Protein AF-A0A8E0IU62-F1 (afdb_monomer_lite)

Sequence (48 aa):
PNASTAAFINYIQSKNVQKTLVPKLGYIPVTQMTVAHTHDGKIEEINK

Organism: NCBI:txid1256207

Secondary structure (DSSP, 8-state):
--HHHHHHHHHHHSHHHHHHHHHHTTPPPGGG-SEEE-TTS-EEES--

Structure (mmCIF, N/CA/C/O backbone):
data_AF-A0A8E0IU62-F1
#
_entry.id   AF-A0A8E0IU62-F1
#
loop_
_atom_site.group_PDB
_atom_site.id
_atom_site.type_symbol
_atom_site.label_atom_id
_atom_site.label_alt_id
_atom_site.label_comp_id
_atom_site.label_asym_id
_atom_site.label_entity_id
_atom_site.label_seq_id
_atom_site.pdbx_PDB_ins_code
_atom_site.Cartn_x
_atom_site.Cartn_y
_atom_site.Cartn_z
_atom_site.occupancy
_atom_site.B_iso_or_equiv
_atom_site.auth_seq_id
_atom_site.auth_comp_id
_atom_site.auth_asym_id
_atom_site.auth_atom_id
_atom_site.pdbx_PDB_model_num
ATOM 1 N N . PRO A 1 1 ? 12.852 8.494 -5.826 1.00 63.75 1 PRO A N 1
ATOM 2 C CA . PRO A 1 1 ? 13.078 7.113 -6.319 1.00 63.75 1 PRO A CA 1
ATOM 3 C C . PRO A 1 1 ? 13.336 7.100 -7.832 1.00 63.75 1 PRO A C 1
ATOM 5 O O . PRO A 1 1 ? 12.818 7.963 -8.534 1.00 63.75 1 PRO A O 1
ATOM 8 N N . ASN A 1 2 ? 14.147 6.158 -8.326 1.00 93.31 2 ASN A N 1
ATOM 9 C CA . ASN A 1 2 ? 14.315 5.958 -9.770 1.00 93.31 2 ASN A CA 1
ATOM 10 C C . ASN A 1 2 ? 13.108 5.190 -10.357 1.00 93.31 2 ASN A C 1
ATOM 12 O O . ASN A 1 2 ? 12.281 4.659 -9.608 1.00 93.31 2 ASN A O 1
ATOM 16 N N . ALA A 1 3 ? 13.000 5.143 -11.688 1.00 93.88 3 ALA A N 1
ATOM 17 C CA . ALA A 1 3 ? 11.855 4.544 -12.381 1.00 93.88 3 ALA A CA 1
ATOM 18 C C . ALA A 1 3 ? 11.624 3.069 -11.999 1.00 93.88 3 ALA A C 1
ATOM 20 O O . ALA A 1 3 ? 10.490 2.669 -11.741 1.00 93.88 3 ALA A O 1
ATOM 21 N N . SER A 1 4 ? 12.694 2.280 -11.879 1.00 95.25 4 SER A N 1
ATOM 22 C CA . SER A 1 4 ? 12.614 0.866 -11.496 1.00 95.25 4 SER A CA 1
ATOM 23 C C . SER A 1 4 ? 12.114 0.682 -10.063 1.00 95.25 4 SER A C 1
ATOM 25 O O . SER A 1 4 ? 11.272 -0.177 -9.806 1.00 95.25 4 SER A O 1
ATOM 27 N N . THR A 1 5 ? 12.570 1.519 -9.127 1.00 96.56 5 THR A N 1
ATOM 28 C CA . THR A 1 5 ? 12.080 1.507 -7.744 1.00 96.56 5 THR A CA 1
ATOM 29 C C . THR A 1 5 ? 10.592 1.848 -7.687 1.00 96.56 5 THR A C 1
ATOM 31 O O . THR A 1 5 ? 9.842 1.171 -6.988 1.00 96.56 5 THR A O 1
ATOM 34 N N . ALA A 1 6 ? 10.140 2.853 -8.442 1.00 95.50 6 ALA A N 1
ATOM 35 C CA . ALA A 1 6 ? 8.723 3.212 -8.497 1.00 95.50 6 ALA A CA 1
ATOM 36 C C . ALA A 1 6 ? 7.867 2.078 -9.091 1.00 95.50 6 ALA A C 1
ATOM 38 O O . ALA A 1 6 ? 6.829 1.732 -8.530 1.00 95.50 6 ALA A O 1
ATOM 39 N N . ALA A 1 7 ? 8.327 1.449 -10.177 1.00 95.50 7 ALA A N 1
ATOM 40 C CA . ALA A 1 7 ? 7.638 0.324 -10.807 1.00 95.50 7 ALA A CA 1
ATOM 41 C C . ALA A 1 7 ? 7.487 -0.870 -9.853 1.00 95.50 7 ALA A C 1
ATOM 43 O O . ALA A 1 7 ? 6.414 -1.468 -9.770 1.00 95.50 7 ALA A O 1
ATOM 44 N N . PHE A 1 8 ? 8.536 -1.183 -9.091 1.00 95.69 8 PHE A N 1
ATOM 45 C CA . PHE A 1 8 ? 8.491 -2.257 -8.105 1.00 95.69 8 PHE A CA 1
ATOM 46 C C . PHE A 1 8 ? 7.518 -1.958 -6.957 1.00 95.69 8 PHE A C 1
ATOM 48 O O . PHE A 1 8 ? 6.700 -2.809 -6.611 1.00 95.69 8 PHE A O 1
ATOM 55 N N . ILE A 1 9 ? 7.549 -0.741 -6.405 1.00 94.50 9 ILE A N 1
ATOM 56 C CA . ILE A 1 9 ? 6.609 -0.324 -5.352 1.00 94.50 9 ILE A CA 1
ATOM 57 C C . ILE A 1 9 ? 5.164 -0.444 -5.853 1.00 94.50 9 ILE A C 1
ATOM 59 O O . ILE A 1 9 ? 4.327 -1.047 -5.180 1.00 94.50 9 ILE A O 1
ATOM 63 N N . ASN A 1 10 ? 4.888 0.039 -7.066 1.00 94.25 10 ASN A N 1
ATOM 64 C CA . ASN A 1 10 ? 3.563 -0.056 -7.680 1.00 94.25 10 ASN A CA 1
ATOM 65 C C . ASN A 1 10 ? 3.125 -1.511 -7.901 1.00 94.25 10 ASN A C 1
ATOM 67 O O . ASN A 1 10 ? 1.958 -1.844 -7.698 1.00 94.25 10 ASN A O 1
ATOM 71 N N . TYR A 1 11 ? 4.049 -2.397 -8.279 1.00 94.75 11 TYR A N 1
ATOM 72 C CA . TYR A 1 11 ? 3.763 -3.823 -8.416 1.00 94.75 11 TYR A CA 1
ATOM 73 C C . TYR A 1 11 ? 3.343 -4.452 -7.081 1.00 94.75 11 TYR A C 1
ATOM 75 O O . TYR A 1 11 ? 2.312 -5.126 -7.025 1.00 94.75 11 TYR A O 1
ATOM 83 N N . ILE A 1 12 ? 4.074 -4.187 -5.994 1.00 93.50 12 ILE A N 1
ATOM 84 C CA . ILE A 1 12 ? 3.740 -4.705 -4.656 1.00 93.50 12 ILE A CA 1
ATOM 85 C C . ILE A 1 12 ? 2.399 -4.152 -4.148 1.00 93.50 12 ILE A C 1
ATOM 87 O O . ILE A 1 12 ? 1.627 -4.868 -3.506 1.00 93.50 12 ILE A O 1
ATOM 91 N N . GLN A 1 13 ? 2.083 -2.897 -4.467 1.00 91.62 13 GLN A N 1
ATOM 92 C CA . GLN A 1 13 ? 0.805 -2.263 -4.119 1.00 91.62 13 GLN A CA 1
ATOM 93 C C . GLN A 1 13 ? -0.357 -2.671 -5.039 1.00 91.62 13 GLN A C 1
ATOM 95 O O . GLN A 1 13 ? -1.513 -2.358 -4.753 1.00 91.62 13 GLN A O 1
ATOM 100 N N . SER A 1 14 ? -0.089 -3.381 -6.136 1.00 93.88 14 SER A N 1
ATOM 101 C CA . SER A 1 14 ? -1.126 -3.778 -7.085 1.00 93.88 14 SER A CA 1
ATOM 102 C C . SER A 1 14 ? -2.184 -4.680 -6.436 1.00 93.88 14 SER A C 1
ATOM 104 O O . SER A 1 14 ? -1.891 -5.529 -5.590 1.00 93.88 14 SER A O 1
ATOM 106 N N . LYS A 1 15 ? -3.437 -4.554 -6.898 1.00 90.25 15 LYS A N 1
ATOM 107 C CA . LYS A 1 15 ? -4.569 -5.364 -6.409 1.00 90.25 15 LYS A CA 1
ATOM 108 C C . LYS A 1 15 ? -4.289 -6.867 -6.474 1.00 90.25 15 LYS A C 1
ATOM 110 O O . LYS A 1 15 ? -4.765 -7.606 -5.619 1.00 90.25 15 LYS A O 1
ATOM 115 N N . ASN A 1 16 ? -3.542 -7.318 -7.482 1.00 93.12 16 ASN A N 1
ATOM 116 C CA . ASN A 1 16 ? -3.213 -8.728 -7.646 1.00 93.12 16 ASN A CA 1
ATOM 117 C C . ASN A 1 16 ? -2.309 -9.227 -6.510 1.00 93.12 16 ASN A C 1
ATOM 119 O O . ASN A 1 16 ? -2.641 -10.207 -5.846 1.00 93.12 16 ASN A O 1
ATOM 123 N N . VAL A 1 17 ? -1.206 -8.525 -6.233 1.00 93.56 17 VAL A N 1
ATOM 124 C CA . VAL A 1 17 ? -0.255 -8.903 -5.174 1.00 93.56 17 VAL A CA 1
ATOM 125 C C . VAL A 1 17 ? -0.897 -8.785 -3.792 1.00 93.56 17 VAL A C 1
ATOM 127 O O . VAL A 1 17 ? -0.799 -9.720 -2.995 1.00 93.56 17 VAL A O 1
ATOM 130 N N . GLN A 1 18 ? -1.633 -7.698 -3.542 1.00 92.81 18 GLN A N 1
ATOM 131 C CA . GLN A 1 18 ? -2.338 -7.463 -2.278 1.00 92.81 18 GLN A CA 1
ATOM 132 C C . GLN A 1 18 ? -3.405 -8.528 -1.978 1.00 92.81 18 GLN A C 1
ATOM 134 O O . GLN A 1 18 ? -3.620 -8.858 -0.822 1.00 92.81 18 GLN A O 1
ATOM 139 N N . LYS A 1 19 ? -4.056 -9.116 -2.991 1.00 91.25 19 LYS A N 1
ATOM 140 C CA . LYS A 1 19 ? -5.075 -10.165 -2.787 1.00 91.25 19 LYS A CA 1
ATOM 141 C C . LYS A 1 19 ? -4.523 -11.587 -2.755 1.00 91.25 19 LYS A C 1
ATOM 143 O O . LYS A 1 19 ? -5.210 -12.480 -2.272 1.00 91.25 19 LYS A O 1
ATOM 148 N 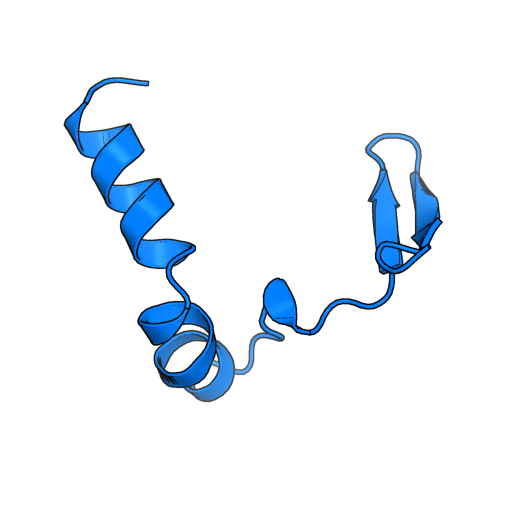N . THR A 1 20 ? -3.333 -11.821 -3.308 1.00 92.56 20 THR A N 1
ATOM 149 C CA . THR A 1 20 ? -2.806 -13.181 -3.501 1.00 92.56 20 THR A CA 1
ATOM 150 C C . THR A 1 20 ? -1.581 -13.461 -2.645 1.00 92.56 20 THR A C 1
ATOM 152 O O . THR A 1 20 ? -1.611 -14.374 -1.827 1.00 92.56 20 THR A O 1
ATOM 155 N N . LEU A 1 21 ? -0.501 -12.702 -2.823 1.00 91.75 21 LEU A N 1
ATOM 156 C CA . LEU A 1 21 ? 0.783 -12.960 -2.177 1.00 91.75 21 LEU A CA 1
ATOM 157 C C . LEU A 1 21 ? 0.791 -12.479 -0.724 1.00 91.75 21 LEU A C 1
ATOM 159 O O . LEU A 1 21 ? 1.225 -13.214 0.155 1.00 91.75 21 LEU A O 1
ATOM 163 N N . VAL A 1 22 ? 0.279 -11.273 -0.469 1.00 90.69 22 VAL A N 1
ATOM 164 C CA . VAL A 1 22 ? 0.310 -10.642 0.863 1.00 90.69 22 VAL A CA 1
ATOM 165 C C . VAL A 1 22 ? -0.412 -11.490 1.930 1.00 90.69 22 VAL A C 1
ATOM 167 O O . VAL A 1 22 ? 0.218 -11.782 2.949 1.00 90.69 22 VAL A O 1
ATOM 170 N N . PRO A 1 23 ? -1.636 -12.017 1.694 1.00 92.31 23 PRO A N 1
ATOM 171 C CA . PRO A 1 23 ? -2.309 -12.881 2.668 1.00 92.31 23 PRO A CA 1
ATOM 172 C C . PRO A 1 23 ? -1.621 -14.235 2.860 1.00 92.31 23 PRO A C 1
ATOM 174 O O . PRO A 1 23 ? -1.590 -14.755 3.970 1.00 92.31 23 PRO A O 1
ATOM 177 N N . LYS A 1 24 ? -1.038 -14.811 1.796 1.00 93.31 24 LYS A N 1
ATOM 178 C CA . LYS A 1 24 ? -0.304 -16.089 1.881 1.00 93.31 24 LYS A CA 1
ATOM 179 C C . LYS A 1 24 ? 0.919 -16.002 2.791 1.00 93.31 24 LYS A C 1
ATOM 181 O O . LYS A 1 24 ? 1.327 -17.010 3.352 1.00 93.31 24 LYS A O 1
ATOM 186 N N . LEU A 1 25 ? 1.489 -14.808 2.926 1.00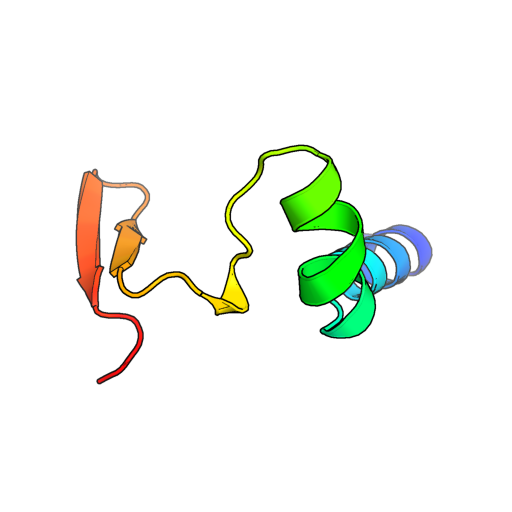 92.75 25 LEU A N 1
ATOM 187 C CA . LEU A 1 25 ? 2.604 -14.520 3.824 1.00 92.75 25 LEU A CA 1
ATOM 188 C C . LEU A 1 25 ? 2.145 -14.142 5.246 1.00 92.75 25 LEU A C 1
ATOM 190 O O . LEU A 1 25 ? 2.985 -13.839 6.086 1.00 92.75 25 LEU A O 1
ATOM 194 N N . GLY A 1 26 ? 0.836 -14.154 5.524 1.00 91.56 26 GLY A N 1
ATOM 195 C CA . GLY A 1 26 ? 0.266 -13.833 6.836 1.00 91.56 26 GLY A CA 1
ATOM 196 C C . GLY A 1 26 ? 0.066 -12.339 7.104 1.00 91.56 26 GLY A C 1
ATOM 197 O O . GLY A 1 26 ? -0.300 -11.969 8.217 1.00 91.56 26 GLY A O 1
ATOM 198 N N . TYR A 1 27 ? 0.280 -11.475 6.109 1.00 92.94 27 TYR A N 1
ATOM 199 C CA . TYR A 1 27 ? 0.060 -10.036 6.244 1.00 92.94 27 TYR A CA 1
ATOM 200 C C . TYR A 1 27 ? -1.374 -9.645 5.886 1.00 92.94 27 TY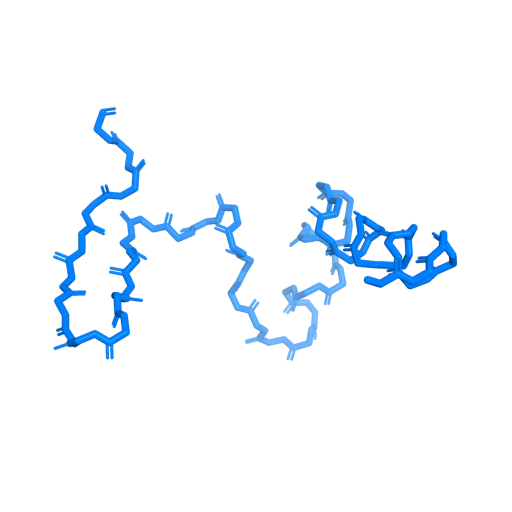R A C 1
ATOM 202 O O . TYR A 1 27 ? -2.005 -10.241 5.010 1.00 92.94 27 TYR A O 1
ATOM 210 N N . ILE A 1 28 ? -1.857 -8.578 6.523 1.00 89.38 28 ILE A N 1
ATOM 211 C CA . ILE A 1 28 ? -3.131 -7.946 6.179 1.00 89.38 28 ILE A CA 1
ATOM 212 C C . ILE A 1 28 ? -2.896 -7.014 4.981 1.00 89.38 28 ILE A C 1
ATOM 214 O O . ILE A 1 28 ? -2.046 -6.123 5.060 1.00 89.38 28 ILE A O 1
ATOM 218 N N . PRO A 1 29 ? -3.620 -7.195 3.865 1.00 90.00 29 PRO A N 1
ATOM 219 C CA . PRO A 1 29 ? -3.523 -6.305 2.717 1.00 90.00 29 PRO A CA 1
ATOM 220 C C . PRO A 1 29 ? -3.894 -4.872 3.077 1.00 90.00 29 PRO A C 1
ATOM 222 O O . PRO A 1 29 ? -4.918 -4.636 3.718 1.00 90.00 29 PRO A O 1
ATOM 225 N N . VAL A 1 30 ? -3.144 -3.897 2.560 1.00 85.94 30 VAL A N 1
ATOM 226 C CA . VAL A 1 30 ? -3.451 -2.473 2.801 1.00 85.94 30 VAL A CA 1
ATOM 227 C C . VAL A 1 30 ? -4.822 -2.082 2.248 1.00 85.94 30 VAL A C 1
ATOM 229 O O . VAL A 1 30 ? -5.480 -1.195 2.772 1.00 85.94 30 VAL A O 1
ATOM 232 N N . THR A 1 31 ? -5.304 -2.805 1.233 1.00 84.06 31 THR A N 1
ATOM 233 C CA . THR A 1 31 ? -6.646 -2.632 0.659 1.00 84.06 31 THR A CA 1
ATOM 234 C C . THR A 1 31 ? -7.780 -3.078 1.586 1.00 84.06 31 THR A C 1
ATOM 236 O O . THR A 1 31 ? -8.939 -2.856 1.257 1.00 84.06 31 THR A O 1
ATOM 239 N N . GLN A 1 32 ? -7.472 -3.784 2.676 1.00 84.69 32 GLN A N 1
ATOM 240 C CA . GLN A 1 32 ? -8.436 -4.248 3.680 1.00 84.69 32 GLN A CA 1
ATOM 241 C C . GLN A 1 32 ? -8.328 -3.471 4.998 1.00 84.69 32 GLN A C 1
ATOM 243 O O . GLN A 1 32 ? -9.073 -3.753 5.933 1.00 84.69 32 GLN A O 1
ATOM 248 N N . MET A 1 33 ? -7.419 -2.499 5.084 1.00 88.25 33 MET A N 1
ATOM 249 C CA . MET A 1 33 ? -7.294 -1.655 6.265 1.00 88.25 33 MET A CA 1
ATOM 250 C C . MET A 1 33 ? -8.500 -0.720 6.354 1.00 88.25 33 MET A C 1
ATOM 252 O O . MET A 1 33 ? -8.821 -0.010 5.405 1.00 88.25 33 MET A O 1
ATOM 256 N N . THR A 1 34 ? -9.170 -0.719 7.501 1.00 89.25 34 THR A N 1
ATOM 257 C CA . THR A 1 34 ? -10.266 0.214 7.807 1.00 89.25 34 THR A CA 1
ATOM 258 C C . THR A 1 34 ? -9.763 1.482 8.490 1.00 89.25 34 THR A C 1
ATOM 260 O O . THR A 1 34 ? -10.432 2.514 8.450 1.00 89.25 34 THR A O 1
ATOM 263 N N . VAL A 1 35 ? -8.568 1.412 9.080 1.00 91.06 35 VAL A N 1
ATOM 264 C CA . VAL A 1 35 ? -7.916 2.495 9.811 1.00 91.06 35 VAL A CA 1
ATOM 265 C C . VAL A 1 35 ? -6.448 2.625 9.409 1.00 91.06 35 VAL A C 1
ATOM 267 O O . VAL A 1 35 ? -5.794 1.632 9.081 1.00 91.06 35 VAL A O 1
ATOM 270 N N . ALA A 1 36 ? -5.928 3.847 9.448 1.00 89.62 36 ALA A N 1
ATOM 271 C CA . ALA A 1 36 ? -4.525 4.185 9.264 1.00 89.62 36 ALA A CA 1
ATOM 272 C C . ALA 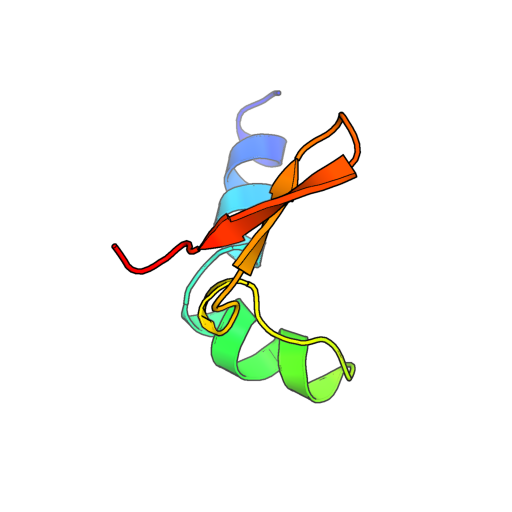A 1 36 ? -3.950 4.716 10.577 1.00 89.62 36 ALA A C 1
ATOM 274 O O . ALA A 1 36 ? -4.640 5.390 11.337 1.00 89.62 36 ALA A O 1
ATOM 275 N N . HIS A 1 37 ? -2.673 4.433 10.817 1.00 91.44 37 HIS A N 1
ATOM 276 C CA . HIS A 1 37 ? -1.915 5.044 11.899 1.00 91.44 37 HIS A CA 1
ATOM 277 C C . HIS A 1 37 ? -0.988 6.101 11.304 1.00 91.44 37 HIS A C 1
ATOM 279 O O . HIS A 1 37 ? -0.162 5.793 10.440 1.00 91.44 37 HIS A O 1
ATOM 285 N N . THR A 1 38 ? -1.144 7.345 11.729 1.00 88.50 38 THR A N 1
ATOM 286 C CA . THR A 1 38 ? -0.299 8.456 11.295 1.00 88.50 38 THR A CA 1
ATOM 287 C C . THR A 1 38 ? 1.050 8.418 12.015 1.00 88.50 38 THR A C 1
ATOM 289 O O . THR A 1 38 ? 1.234 7.733 13.023 1.00 88.50 38 THR A O 1
ATOM 292 N N . HIS A 1 39 ? 2.031 9.169 11.509 1.00 89.75 39 HIS A N 1
ATOM 293 C CA . HIS A 1 39 ? 3.383 9.187 12.082 1.00 89.75 39 HIS A CA 1
ATOM 294 C C . HIS A 1 39 ? 3.431 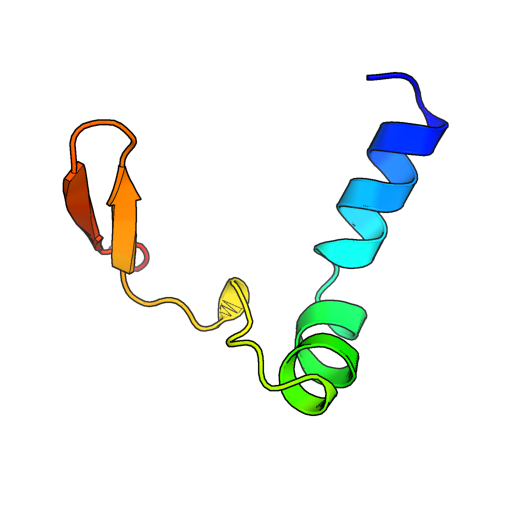9.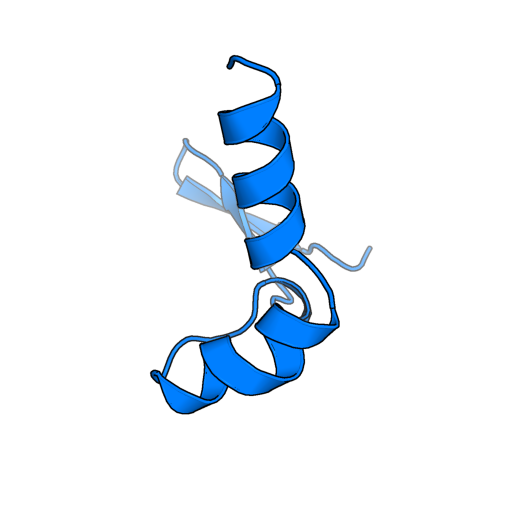685 13.542 1.00 89.75 39 HIS A C 1
ATOM 296 O O . HIS A 1 39 ? 4.393 9.409 14.249 1.00 89.75 39 HIS A O 1
ATOM 302 N N . ASP A 1 40 ? 2.428 10.454 13.982 1.00 90.38 40 ASP A N 1
ATOM 303 C CA . ASP A 1 40 ? 2.274 11.011 15.333 1.00 90.38 40 ASP A CA 1
ATOM 304 C C . ASP A 1 40 ? 1.423 10.123 16.250 1.00 90.38 40 ASP A C 1
ATOM 306 O O . ASP A 1 40 ? 1.142 10.496 17.387 1.00 90.38 40 ASP A O 1
ATOM 310 N N . GLY A 1 41 ? 1.035 8.939 15.779 1.00 89.06 41 GLY A N 1
ATOM 311 C CA . GLY A 1 41 ? 0.355 7.944 16.591 1.00 89.06 41 GLY A CA 1
ATOM 312 C C . GLY A 1 41 ? -1.171 8.060 16.617 1.00 89.06 41 GLY A C 1
ATOM 313 O O . GLY A 1 41 ? -1.821 7.447 17.466 1.00 89.06 41 GLY A O 1
ATOM 314 N N . LYS A 1 42 ? -1.770 8.872 15.738 1.00 92.31 42 LYS A N 1
ATOM 315 C CA . LYS A 1 42 ? -3.229 8.997 15.650 1.00 92.31 42 LYS A CA 1
ATOM 316 C C . LYS A 1 42 ? -3.802 7.916 14.749 1.00 92.31 42 LYS A C 1
ATOM 318 O O . LYS A 1 42 ? -3.172 7.483 13.787 1.00 92.31 42 LYS A O 1
ATOM 323 N N . ILE A 1 43 ? -5.014 7.485 15.080 1.00 90.88 43 ILE A N 1
ATOM 324 C CA . ILE A 1 43 ? -5.780 6.524 14.290 1.00 90.88 43 ILE A CA 1
ATOM 325 C C . ILE A 1 43 ? -6.819 7.302 13.483 1.00 90.88 43 ILE A C 1
ATOM 327 O O . ILE A 1 43 ? -7.627 8.029 14.059 1.00 90.88 43 ILE A O 1
ATOM 331 N N . GLU A 1 44 ? -6.800 7.136 12.165 1.00 91.56 44 GLU A N 1
ATOM 332 C CA . GLU A 1 44 ? -7.740 7.761 11.231 1.00 91.56 44 GLU A CA 1
ATOM 333 C C . GLU A 1 44 ? -8.501 6.685 10.451 1.00 91.56 44 GLU A C 1
ATOM 335 O O . GLU A 1 44 ? -7.918 5.689 10.029 1.00 91.56 44 GLU A O 1
ATOM 340 N N . GLU A 1 45 ? -9.805 6.863 10.244 1.00 88.00 45 GLU A N 1
ATOM 341 C CA . GLU A 1 45 ? -10.589 5.969 9.384 1.00 88.00 45 GLU A CA 1
ATOM 342 C C . GLU A 1 45 ? -10.289 6.246 7.907 1.00 88.00 45 GLU A C 1
ATOM 344 O O . GLU A 1 45 ? -10.344 7.388 7.455 1.00 88.00 45 GLU A O 1
ATOM 349 N N . ILE A 1 46 ? -10.004 5.191 7.139 1.00 79.00 46 ILE A N 1
ATOM 350 C CA . ILE A 1 46 ? -9.615 5.308 5.721 1.00 79.00 46 ILE A CA 1
ATOM 351 C C . ILE A 1 46 ? -10.850 5.400 4.798 1.00 79.00 46 ILE A C 1
ATOM 353 O O . ILE A 1 46 ? -10.749 5.900 3.681 1.00 79.00 46 ILE A O 1
ATOM 357 N N . ASN A 1 47 ? -12.026 4.953 5.257 1.00 64.19 47 ASN A N 1
ATOM 358 C CA . ASN A 1 47 ? -13.227 4.757 4.427 1.00 64.19 47 ASN A CA 1
ATOM 359 C C . ASN A 1 47 ? -14.322 5.830 4.613 1.00 64.19 47 ASN A C 1
ATOM 361 O O . ASN A 1 47 ? -15.505 5.492 4.552 1.00 64.19 47 ASN A O 1
ATOM 365 N N . LYS A 1 48 ? -13.957 7.088 4.879 1.00 53.59 48 LYS A N 1
ATOM 366 C CA . LYS A 1 48 ? -14.943 8.167 5.049 1.00 53.59 48 LYS A CA 1
ATOM 367 C C . LYS A 1 48 ? -15.489 8.696 3.723 1.00 53.59 48 LYS A C 1
ATOM 369 O O . LYS A 1 48 ? -14.685 8.851 2.778 1.00 53.59 48 LYS A O 1
#

Foldseek 3Di:
DDPVVVVVVCVCLDPVNLVPVQVVVVHHRPVPDQWDQDPVGDIDGPPD

Radius of gyration: 13.04 Å; chains: 1; bounding box: 29×27×29 Å

pLDDT: mean 89.41, std 8.22, range [53.59, 96.56]